Protein AF-A0AAV9L8B2-F1 (afdb_monomer_lite)

Structure (mmCIF, N/CA/C/O backbone):
data_AF-A0AAV9L8B2-F1
#
_entry.id   AF-A0AAV9L8B2-F1
#
loop_
_atom_site.group_PDB
_atom_site.id
_atom_site.type_symbol
_atom_site.label_atom_id
_atom_site.label_alt_id
_atom_site.label_comp_id
_atom_site.label_asym_id
_atom_site.label_entity_id
_atom_site.label_seq_id
_atom_site.pdbx_PDB_ins_code
_atom_site.Cartn_x
_atom_site.Cartn_y
_atom_site.Cartn_z
_atom_site.occupancy
_atom_site.B_iso_or_equiv
_atom_site.auth_seq_id
_atom_site.auth_comp_id
_atom_site.auth_asym_id
_atom_site.auth_atom_id
_atom_site.pdbx_PDB_model_num
ATOM 1 N N . MET A 1 1 ? -15.724 -10.715 9.600 1.00 85.44 1 MET A N 1
ATOM 2 C CA . MET A 1 1 ? -14.294 -11.063 9.743 1.00 85.44 1 MET A CA 1
ATOM 3 C C . MET A 1 1 ? -13.514 -10.051 8.932 1.00 85.44 1 MET A C 1
ATOM 5 O O . MET A 1 1 ? -13.762 -9.951 7.734 1.00 85.44 1 MET A O 1
ATOM 9 N N . SER A 1 2 ? -12.649 -9.278 9.576 1.00 89.75 2 SER A N 1
ATOM 10 C CA . SER A 1 2 ? -11.799 -8.299 8.893 1.00 89.75 2 SER A CA 1
ATOM 11 C C . SER A 1 2 ? -10.625 -9.021 8.235 1.00 89.75 2 SER A C 1
ATOM 13 O O . SER A 1 2 ? -10.017 -9.887 8.867 1.00 89.75 2 SER A O 1
ATOM 15 N N . TRP A 1 3 ? -10.326 -8.701 6.976 1.00 88.88 3 TRP A N 1
ATOM 16 C CA . TRP A 1 3 ? -9.207 -9.298 6.249 1.00 88.88 3 TRP A CA 1
ATOM 17 C C . TRP A 1 3 ? -8.462 -8.274 5.398 1.00 88.88 3 TRP A C 1
ATOM 19 O O . TRP A 1 3 ? -8.999 -7.242 5.000 1.00 88.88 3 TRP A O 1
ATOM 29 N N . MET A 1 4 ? -7.207 -8.612 5.120 1.00 87.75 4 MET A N 1
ATOM 30 C CA . MET A 1 4 ? -6.296 -7.874 4.263 1.00 87.75 4 MET A CA 1
ATOM 31 C C . MET A 1 4 ? -5.513 -8.860 3.409 1.00 87.75 4 MET A C 1
ATOM 33 O O . MET A 1 4 ? -5.041 -9.876 3.917 1.00 87.75 4 MET A O 1
ATOM 37 N N . VAL A 1 5 ? -5.341 -8.530 2.135 1.00 85.62 5 VAL A N 1
ATOM 38 C CA . VAL A 1 5 ? -4.461 -9.245 1.212 1.00 85.62 5 VAL A CA 1
ATOM 39 C C . VAL A 1 5 ? -3.517 -8.224 0.596 1.00 85.62 5 VAL A C 1
ATOM 41 O O . VAL A 1 5 ? -3.969 -7.290 -0.059 1.00 85.62 5 VAL A O 1
ATOM 44 N N . GLY A 1 6 ? -2.217 -8.388 0.830 1.00 84.25 6 GLY A N 1
ATOM 45 C CA . GLY A 1 6 ? -1.168 -7.559 0.242 1.00 84.25 6 GLY A CA 1
ATOM 46 C C . GLY A 1 6 ? -0.139 -8.432 -0.459 1.00 84.25 6 GLY A C 1
ATOM 47 O O . GLY A 1 6 ? 0.238 -9.471 0.085 1.00 84.25 6 GLY A O 1
ATOM 48 N N . GLY A 1 7 ? 0.301 -8.041 -1.653 1.00 78.19 7 GLY A N 1
ATOM 49 C CA . GLY A 1 7 ? 1.264 -8.845 -2.397 1.00 78.19 7 GLY A CA 1
ATOM 50 C C . GLY A 1 7 ? 1.642 -8.297 -3.763 1.00 78.19 7 GLY A C 1
ATOM 51 O O . GLY A 1 7 ? 1.128 -7.270 -4.217 1.00 78.19 7 GLY A O 1
ATOM 52 N N . ASP A 1 8 ? 2.584 -9.009 -4.370 1.00 74.12 8 ASP A N 1
ATOM 53 C CA . ASP A 1 8 ? 2.942 -8.869 -5.770 1.00 74.12 8 ASP A CA 1
ATOM 54 C C . ASP A 1 8 ? 1.958 -9.700 -6.592 1.00 74.12 8 ASP A C 1
ATOM 56 O O . ASP A 1 8 ? 1.799 -10.900 -6.356 1.00 74.12 8 ASP A O 1
ATOM 60 N N . PHE A 1 9 ? 1.243 -9.050 -7.504 1.00 73.69 9 PHE A N 1
ATOM 61 C CA . PHE A 1 9 ? 0.261 -9.716 -8.355 1.00 73.69 9 PHE A CA 1
ATOM 62 C C . PHE A 1 9 ? 0.875 -10.184 -9.680 1.00 73.69 9 PHE A C 1
ATOM 64 O O . PHE A 1 9 ? 0.121 -10.632 -10.544 1.00 73.69 9 PHE A O 1
ATOM 71 N N . ASN A 1 10 ? 2.210 -10.109 -9.825 1.00 68.31 10 ASN A N 1
ATOM 72 C CA . ASN A 1 10 ? 2.958 -10.485 -11.027 1.00 68.31 10 ASN A CA 1
ATOM 73 C C . ASN A 1 10 ? 2.335 -9.866 -12.281 1.00 68.31 10 ASN A C 1
ATOM 75 O O . ASN A 1 10 ? 1.984 -10.560 -13.240 1.00 68.31 10 ASN A O 1
ATOM 79 N N . VAL A 1 11 ? 2.087 -8.556 -12.230 1.00 70.56 11 VAL A N 1
ATOM 80 C CA . VAL A 1 11 ? 1.569 -7.852 -13.397 1.00 70.56 11 VAL A CA 1
ATOM 81 C C . VAL A 1 11 ? 2.716 -7.664 -14.370 1.00 70.56 11 VAL A C 1
ATOM 83 O O . VAL A 1 11 ? 3.736 -7.102 -13.999 1.00 70.56 11 VAL A O 1
ATOM 86 N N . ILE A 1 12 ? 2.517 -8.129 -15.602 1.00 70.06 12 ILE A N 1
ATOM 87 C CA . ILE A 1 12 ? 3.509 -8.055 -16.672 1.00 70.06 12 ILE A CA 1
ATOM 88 C C . ILE A 1 12 ? 3.820 -6.584 -16.968 1.00 70.06 12 ILE A C 1
ATOM 90 O O . ILE A 1 12 ? 2.928 -5.850 -17.400 1.00 70.06 12 ILE A O 1
ATOM 94 N N . LEU A 1 13 ? 5.071 -6.168 -16.752 1.00 69.00 13 LEU A N 1
ATOM 95 C CA . LEU A 1 13 ? 5.511 -4.767 -16.893 1.00 69.00 13 LEU A CA 1
ATOM 96 C C . LEU A 1 13 ? 6.196 -4.468 -18.226 1.00 69.00 13 LEU A C 1
ATOM 98 O O . LEU A 1 13 ? 6.717 -3.373 -18.436 1.00 69.00 13 LEU A O 1
ATOM 102 N N . GLY A 1 14 ? 6.215 -5.439 -19.130 1.00 65.94 14 GLY A N 1
ATOM 103 C CA . GLY A 1 14 ? 6.801 -5.274 -20.446 1.00 65.94 14 GLY A CA 1
ATOM 104 C C . GLY A 1 14 ? 6.625 -6.506 -21.315 1.00 65.94 14 GLY A C 1
ATOM 105 O O . GLY A 1 14 ? 6.404 -7.620 -20.835 1.00 65.94 14 GLY A O 1
ATOM 106 N N . ASP A 1 15 ? 6.757 -6.301 -22.622 1.00 69.69 15 ASP A N 1
ATOM 107 C CA . ASP A 1 15 ? 6.697 -7.386 -23.600 1.00 69.69 15 ASP A CA 1
ATOM 108 C C . ASP A 1 15 ? 7.847 -8.395 -23.416 1.00 69.69 15 ASP A C 1
ATOM 110 O O . ASP A 1 15 ? 7.689 -9.560 -23.772 1.00 69.69 15 ASP A O 1
ATOM 114 N N . GLU A 1 16 ? 8.980 -7.992 -22.822 1.00 72.50 16 GLU A N 1
ATOM 115 C CA . GLU A 1 16 ? 10.095 -8.902 -22.513 1.00 72.50 16 GLU A CA 1
ATOM 116 C C . GLU A 1 16 ? 9.782 -9.953 -21.436 1.00 72.50 16 GLU A C 1
ATOM 118 O O . GLU A 1 16 ? 10.299 -11.067 -21.502 1.00 72.50 16 GLU A O 1
ATOM 123 N N . GLU A 1 17 ? 8.931 -9.628 -20.461 1.00 69.38 17 GLU A N 1
ATOM 124 C CA . GLU A 1 17 ? 8.483 -10.561 -19.417 1.00 69.38 17 GLU A CA 1
ATOM 125 C C . GLU A 1 17 ? 7.409 -11.520 -19.963 1.00 69.38 17 GLU A C 1
ATOM 127 O O . GLU A 1 17 ? 7.188 -12.630 -19.468 1.00 69.38 17 GLU A O 1
ATOM 132 N N . LYS A 1 18 ? 6.738 -11.101 -21.034 1.00 74.56 18 LYS A N 1
ATOM 133 C CA . LYS A 1 18 ? 5.592 -11.792 -21.593 1.00 74.56 18 LYS A CA 1
ATOM 134 C C . LYS A 1 18 ? 6.000 -13.010 -22.418 1.00 74.56 18 LYS A C 1
ATOM 136 O O . LYS A 1 18 ? 6.562 -12.911 -23.505 1.00 74.56 18 LYS A O 1
ATOM 141 N N . ILE A 1 19 ? 5.575 -14.191 -21.981 1.00 79.12 19 ILE A N 1
ATOM 142 C CA . ILE A 1 19 ? 5.688 -15.428 -22.768 1.00 79.12 19 ILE A CA 1
ATOM 143 C C . ILE A 1 19 ? 4.480 -15.526 -23.729 1.00 79.12 19 ILE A C 1
ATOM 145 O O . ILE A 1 19 ? 3.585 -16.353 -23.559 1.00 79.12 19 ILE A O 1
ATOM 149 N N . GLY A 1 20 ? 4.440 -14.641 -24.736 1.00 78.38 20 GLY A N 1
ATOM 150 C CA . GLY A 1 20 ? 3.408 -14.581 -25.790 1.00 78.38 20 GLY A CA 1
ATOM 151 C C . GLY A 1 20 ? 2.113 -13.815 -25.440 1.00 78.38 20 GLY A C 1
ATOM 152 O O . GLY A 1 20 ? 1.842 -13.492 -24.291 1.00 78.38 20 GLY A O 1
ATOM 153 N N . GLY A 1 21 ? 1.275 -13.512 -26.443 1.00 77.75 21 GLY A N 1
ATOM 154 C CA . GLY A 1 21 ? 0.010 -12.762 -26.295 1.00 77.75 21 GLY A CA 1
ATOM 155 C C . GLY A 1 21 ? 0.032 -11.379 -26.967 1.00 77.75 21 GLY A C 1
ATOM 156 O O . GLY A 1 21 ? 0.901 -11.112 -27.790 1.00 77.75 21 GLY A O 1
ATOM 157 N N . LEU A 1 22 ? -0.952 -10.520 -26.664 1.00 76.81 22 LEU A N 1
ATOM 158 C CA . LEU A 1 22 ? -1.038 -9.158 -27.225 1.00 76.81 22 LEU A CA 1
ATOM 159 C C . LEU A 1 22 ? 0.072 -8.238 -26.678 1.00 76.81 22 LEU A C 1
ATOM 161 O O . LEU A 1 22 ? 0.473 -8.453 -25.532 1.00 76.81 22 LEU A O 1
ATOM 165 N N . PRO A 1 23 ? 0.522 -7.221 -27.436 1.00 74.12 23 PRO A N 1
ATOM 166 C CA . PRO A 1 23 ? 1.450 -6.207 -26.933 1.00 74.12 23 PRO A CA 1
ATOM 167 C C . PRO A 1 23 ? 0.903 -5.549 -25.667 1.00 74.12 23 PRO A C 1
ATOM 169 O O . PRO A 1 23 ? -0.305 -5.323 -25.571 1.00 74.12 23 PRO A O 1
ATOM 172 N N . VAL A 1 24 ? 1.781 -5.274 -24.713 1.00 68.06 24 VAL A N 1
ATOM 173 C CA . VAL A 1 24 ? 1.458 -4.621 -23.446 1.00 68.06 24 VAL A CA 1
ATOM 174 C C . VAL A 1 24 ? 1.859 -3.152 -23.544 1.00 68.06 24 VAL A C 1
ATOM 176 O O . VAL A 1 24 ? 3.018 -2.827 -23.801 1.00 68.06 24 VAL A O 1
ATOM 179 N N . TYR A 1 25 ? 0.906 -2.241 -23.358 1.00 75.19 25 TYR A N 1
ATOM 180 C CA . TYR A 1 25 ? 1.184 -0.810 -23.456 1.00 75.19 25 TYR A CA 1
ATOM 181 C C . TYR A 1 25 ? 1.528 -0.211 -22.082 1.00 75.19 25 TYR A C 1
ATOM 183 O O . TYR A 1 25 ? 0.854 -0.539 -21.111 1.00 75.19 25 TYR A O 1
ATOM 191 N N . PRO A 1 26 ? 2.485 0.737 -21.983 1.00 69.94 26 PRO A N 1
ATOM 192 C CA . PRO A 1 26 ? 2.905 1.369 -20.720 1.00 69.94 26 PRO A CA 1
ATOM 193 C C . PRO A 1 26 ? 1.770 1.803 -19.789 1.00 69.94 26 PRO A C 1
ATOM 195 O O . PRO A 1 26 ? 1.742 1.451 -18.614 1.00 69.94 26 PRO A O 1
ATOM 198 N N . HIS A 1 27 ? 0.757 2.469 -20.339 1.00 67.94 27 HIS A N 1
ATOM 199 C CA . HIS A 1 27 ? -0.404 2.926 -19.573 1.00 67.94 27 HIS A CA 1
ATOM 200 C C . HIS A 1 27 ? -1.266 1.797 -18.969 1.00 67.94 27 HIS A C 1
ATOM 202 O O . HIS A 1 27 ? -2.064 2.061 -18.076 1.00 67.94 27 HIS A O 1
ATOM 208 N N . GLU A 1 28 ? -1.141 0.557 -19.450 1.00 64.50 28 GLU A N 1
ATOM 209 C CA . GLU A 1 28 ? -1.877 -0.601 -18.931 1.00 64.50 28 GLU A CA 1
ATOM 210 C C . GLU A 1 28 ? -1.211 -1.205 -17.690 1.00 64.50 28 GLU A C 1
ATOM 212 O O . GLU A 1 28 ? -1.885 -1.896 -16.927 1.00 64.50 28 GLU A O 1
ATOM 217 N N . TYR A 1 29 ? 0.084 -0.944 -17.468 1.00 62.06 29 TYR A N 1
ATOM 218 C CA . TYR A 1 29 ? 0.840 -1.541 -16.366 1.00 62.06 29 TYR A CA 1
ATOM 219 C C . TYR A 1 29 ? 1.563 -0.548 -15.455 1.00 62.06 29 TYR A C 1
ATOM 221 O O . TYR A 1 29 ? 1.964 -0.949 -14.369 1.00 62.06 29 TYR A O 1
ATOM 229 N N . GLU A 1 30 ? 1.705 0.731 -15.809 1.00 64.69 30 GLU A N 1
ATOM 230 C CA . GLU A 1 30 ? 2.332 1.740 -14.935 1.00 64.69 30 GLU A CA 1
ATOM 231 C C . GLU A 1 30 ? 1.644 1.828 -13.555 1.00 64.69 30 GLU A C 1
ATOM 233 O O . GLU A 1 30 ? 2.317 1.813 -12.525 1.00 64.69 30 GLU A O 1
ATOM 238 N N . ASP A 1 31 ? 0.307 1.781 -13.520 1.00 58.12 31 ASP A N 1
ATOM 239 C CA . ASP A 1 31 ? -0.499 1.731 -12.283 1.00 58.12 31 ASP A CA 1
ATOM 240 C C . ASP A 1 31 ? -0.504 0.342 -11.606 1.00 58.12 31 ASP A C 1
ATOM 242 O O . ASP A 1 31 ? -1.039 0.143 -10.507 1.00 58.12 31 ASP A O 1
ATOM 246 N N . PHE A 1 32 ? 0.038 -0.668 -12.283 1.00 57.16 32 PHE A N 1
ATOM 247 C CA . PHE A 1 32 ?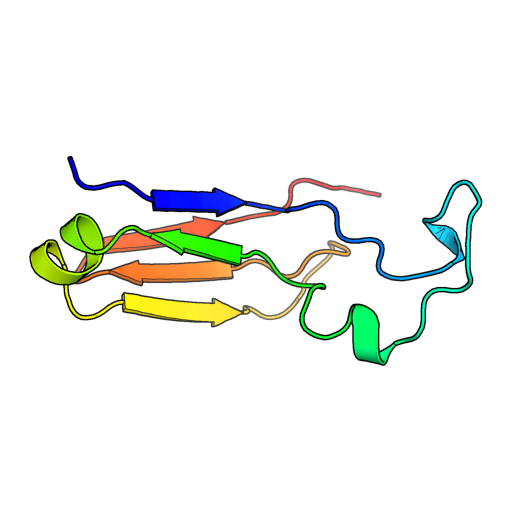 0.063 -2.061 -11.844 1.00 57.16 32 PHE A CA 1
ATOM 248 C C . 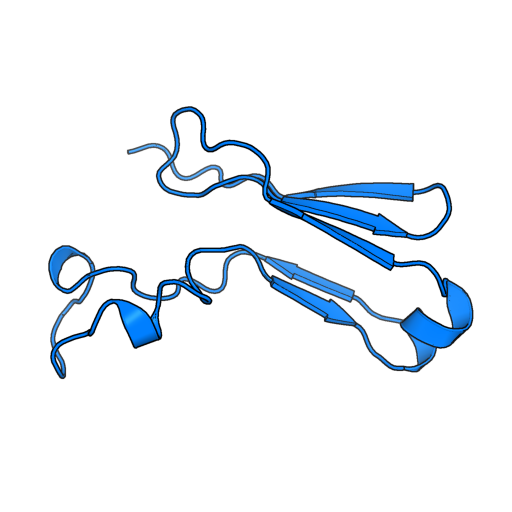PHE A 1 32 ? 1.477 -2.562 -11.515 1.00 57.16 32 PHE A C 1
ATOM 250 O O . PHE A 1 32 ? 1.600 -3.635 -10.933 1.00 57.16 32 PHE A O 1
ATOM 257 N N . ALA A 1 33 ? 2.513 -1.763 -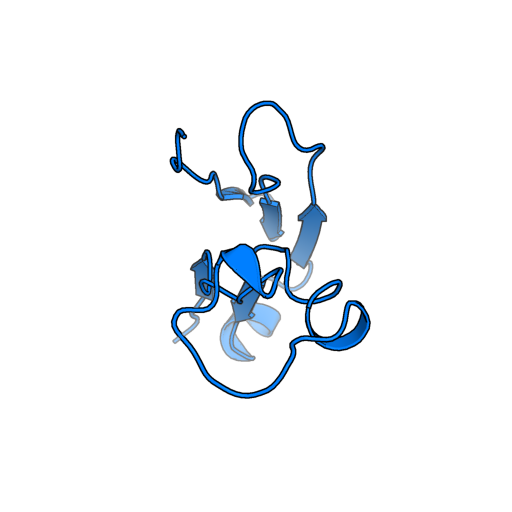11.785 1.00 58.19 33 ALA A N 1
ATOM 258 C CA . ALA A 1 33 ? 3.929 -2.010 -11.490 1.00 58.19 33 ALA A CA 1
ATOM 259 C C . ALA A 1 33 ? 4.268 -2.067 -9.996 1.00 58.19 33 ALA A C 1
ATOM 261 O O . ALA A 1 33 ? 5.433 -2.068 -9.599 1.00 58.19 33 ALA A O 1
ATOM 262 N N . LEU A 1 34 ? 3.243 -2.057 -9.154 1.00 65.81 34 LEU A N 1
ATOM 263 C CA . LEU A 1 34 ? 3.329 -1.778 -7.744 1.00 65.81 34 LEU A CA 1
ATOM 264 C C . LEU A 1 34 ? 2.531 -2.820 -6.966 1.00 65.81 34 LEU A C 1
ATOM 266 O O . LEU A 1 34 ? 1.469 -3.275 -7.398 1.00 65.81 34 LEU A O 1
ATOM 270 N N . TYR A 1 35 ? 3.040 -3.161 -5.784 1.00 71.00 35 TYR A N 1
ATOM 271 C CA . TYR A 1 35 ? 2.316 -3.942 -4.790 1.00 71.00 35 TYR A CA 1
ATOM 272 C C . TYR A 1 35 ? 0.917 -3.377 -4.569 1.00 71.00 35 TYR A C 1
ATOM 274 O O . TYR A 1 35 ? 0.718 -2.165 -4.491 1.00 71.00 35 TYR A O 1
ATOM 282 N N . ARG A 1 36 ? -0.059 -4.266 -4.403 1.00 77.75 36 ARG A N 1
ATOM 283 C CA . ARG A 1 36 ? -1.42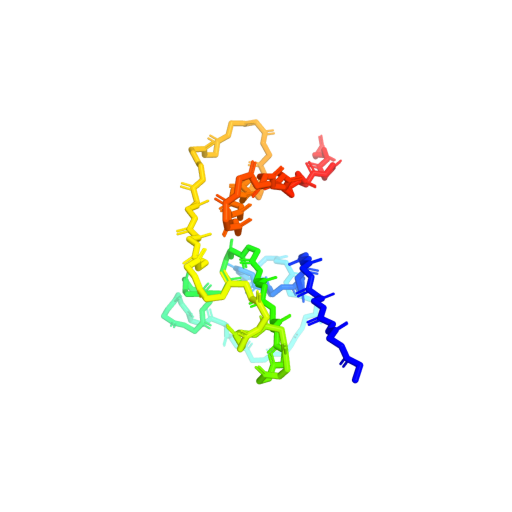9 -3.861 -4.080 1.00 77.75 36 ARG A CA 1
ATOM 284 C C . ARG A 1 36 ? -1.830 -4.417 -2.738 1.00 77.75 36 ARG A C 1
ATOM 286 O O . ARG A 1 36 ? -1.420 -5.511 -2.355 1.00 77.75 36 ARG A O 1
ATOM 293 N N . VAL A 1 37 ? -2.657 -3.649 -2.043 1.00 84.31 37 VAL A N 1
ATOM 294 C CA . VAL A 1 37 ? -3.299 -4.063 -0.803 1.00 84.31 37 VAL A CA 1
ATOM 295 C C . VAL A 1 37 ? -4.800 -3.943 -1.006 1.00 84.31 37 VAL A C 1
ATOM 297 O O . VAL A 1 37 ? -5.300 -2.889 -1.391 1.00 84.31 37 VAL A O 1
ATOM 300 N N . VAL A 1 38 ? -5.511 -5.038 -0.764 1.00 86.94 38 VAL A N 1
ATOM 301 C CA . VAL A 1 38 ? -6.970 -5.106 -0.796 1.00 86.94 38 VAL A CA 1
ATOM 302 C C . VAL A 1 38 ? -7.455 -5.439 0.604 1.00 86.94 38 VAL A C 1
ATOM 304 O O . VAL A 1 38 ? -6.911 -6.314 1.279 1.00 86.94 38 VAL A O 1
ATOM 307 N N . VAL A 1 39 ? -8.492 -4.737 1.036 1.00 88.88 39 VAL A N 1
ATOM 308 C CA . VAL A 1 39 ? -9.125 -4.896 2.344 1.00 88.88 39 VAL A CA 1
ATOM 309 C C . VAL A 1 39 ? -10.634 -4.981 2.158 1.00 88.88 39 VAL A C 1
ATOM 311 O O . VAL A 1 39 ? -11.155 -4.484 1.161 1.00 88.88 39 VAL A O 1
ATOM 314 N N . ASN A 1 40 ? -11.346 -5.600 3.099 1.00 91.31 40 ASN A N 1
ATOM 315 C CA . ASN A 1 40 ? -12.808 -5.525 3.120 1.00 91.31 40 ASN A CA 1
ATOM 316 C C . ASN A 1 40 ? -13.334 -4.358 3.959 1.00 91.31 40 ASN A C 1
ATOM 318 O O . ASN A 1 40 ? -12.624 -3.799 4.791 1.00 91.31 40 ASN A O 1
ATOM 322 N N . ASP A 1 41 ? -14.624 -4.066 3.806 1.00 90.69 41 ASP A N 1
ATOM 323 C CA . ASP A 1 41 ? -15.312 -2.999 4.543 1.00 90.69 41 ASP A CA 1
ATOM 324 C C . ASP A 1 41 ? -15.169 -3.161 6.064 1.00 90.69 41 ASP A C 1
ATOM 326 O O . ASP A 1 41 ? -14.818 -2.219 6.764 1.00 90.69 41 ASP A O 1
ATOM 330 N N . SER A 1 42 ? -15.301 -4.394 6.570 1.00 91.75 42 SER A N 1
ATOM 331 C CA . SER A 1 42 ? -15.093 -4.721 7.991 1.00 91.75 42 SER A 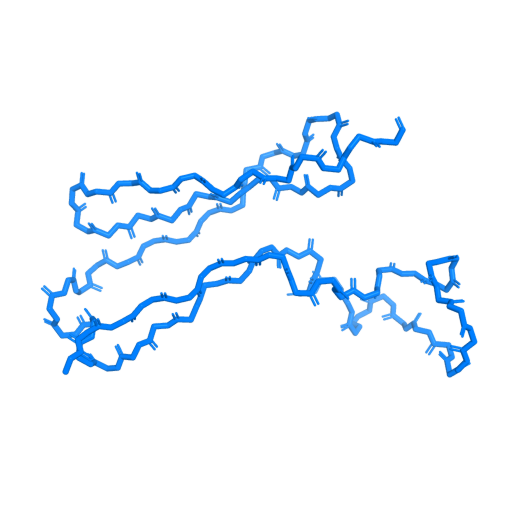CA 1
ATOM 332 C C . SER A 1 42 ? -13.698 -4.318 8.495 1.00 91.75 42 SER A C 1
ATOM 334 O O . SER A 1 42 ? -13.545 -3.964 9.664 1.00 91.75 42 SER A O 1
ATOM 336 N N . PHE A 1 43 ? -12.664 -4.389 7.649 1.00 89.75 43 PHE A N 1
ATOM 337 C CA . PHE A 1 43 ? -11.314 -3.938 7.986 1.00 89.75 43 PHE A CA 1
ATOM 338 C C . PHE A 1 43 ? -11.238 -2.408 8.034 1.00 89.75 43 PHE A C 1
ATOM 340 O O . PHE A 1 43 ? -10.712 -1.858 9.002 1.00 89.75 43 PHE A O 1
ATOM 347 N N . LEU A 1 44 ? -11.811 -1.723 7.040 1.00 86.19 44 LEU A N 1
ATOM 348 C CA . LEU A 1 44 ? -11.860 -0.258 6.999 1.00 86.19 44 LEU A CA 1
ATOM 349 C C . LEU A 1 44 ? -12.627 0.322 8.191 1.00 86.19 44 LEU A C 1
ATOM 351 O O . LEU A 1 44 ? -12.163 1.274 8.806 1.00 86.19 44 LEU A O 1
ATOM 355 N N . GLU A 1 45 ? -13.746 -0.280 8.581 1.00 88.25 45 GLU A N 1
ATOM 356 C CA . GLU A 1 45 ? -14.510 0.139 9.762 1.00 88.25 45 GLU A CA 1
ATOM 357 C C . GLU A 1 45 ? -13.730 -0.065 11.069 1.00 88.25 45 GLU A C 1
ATOM 359 O O . GLU A 1 45 ? -13.843 0.738 11.994 1.00 88.25 45 GLU A O 1
ATOM 364 N N . SER A 1 46 ? -12.917 -1.125 11.147 1.00 85.56 46 SER A N 1
ATOM 365 C CA . SER A 1 46 ? -12.160 -1.466 12.360 1.00 85.56 46 SER A CA 1
ATOM 366 C C . SER A 1 46 ? -10.929 -0.585 12.563 1.00 85.56 46 SER A C 1
ATOM 368 O O . SER A 1 46 ? -10.563 -0.297 13.703 1.00 85.56 46 SER A O 1
ATOM 370 N N . TYR A 1 47 ? -10.263 -0.191 11.476 1.00 81.62 47 TYR A N 1
ATOM 371 C CA . TYR A 1 47 ? -8.958 0.467 11.554 1.00 81.62 47 TYR A CA 1
ATOM 372 C C . TYR A 1 47 ? -8.889 1.846 10.890 1.00 81.62 47 TYR A C 1
ATOM 374 O O . TYR A 1 47 ? -7.939 2.590 11.141 1.00 81.62 47 TYR A O 1
ATOM 382 N N . GLY A 1 48 ? -9.906 2.218 10.110 1.00 75.31 48 GLY A N 1
ATOM 383 C CA . GLY A 1 48 ? -10.129 3.553 9.562 1.00 75.31 48 GLY A CA 1
ATOM 384 C C . GLY A 1 48 ? -8.980 4.069 8.703 1.00 75.31 48 GLY A C 1
ATOM 385 O O . GLY A 1 48 ? -8.947 3.864 7.493 1.00 75.31 48 GLY A O 1
ATOM 386 N N . ASN A 1 49 ? -8.047 4.778 9.344 1.00 79.31 49 ASN A N 1
ATOM 387 C CA . ASN A 1 49 ? -6.929 5.458 8.701 1.00 79.31 49 ASN A CA 1
ATOM 388 C C . ASN A 1 49 ? -5.898 4.454 8.180 1.00 79.31 49 ASN A C 1
ATOM 390 O O . ASN A 1 49 ? -4.990 4.036 8.907 1.00 79.31 49 ASN A O 1
ATOM 394 N N . THR A 1 50 ? -6.030 4.115 6.900 1.00 86.69 50 THR A N 1
ATOM 395 C CA . THR A 1 50 ? -5.039 3.348 6.150 1.00 86.69 50 THR A CA 1
ATOM 396 C C . THR A 1 50 ? -4.229 4.258 5.232 1.00 86.69 50 THR A C 1
ATOM 398 O O . THR A 1 50 ? -4.807 5.067 4.506 1.00 86.69 50 THR A O 1
ATOM 401 N N . GLY A 1 51 ? -2.907 4.117 5.232 1.00 85.69 51 GLY A N 1
ATOM 402 C CA . GLY A 1 51 ? -2.004 4.797 4.308 1.00 85.69 51 GLY A CA 1
ATOM 403 C C . GLY A 1 51 ? -1.264 3.800 3.425 1.00 85.69 51 GLY A C 1
ATOM 404 O O . GLY A 1 51 ? -0.879 2.723 3.878 1.00 85.69 51 GLY A O 1
ATOM 405 N N . LEU A 1 52 ? -1.052 4.171 2.163 1.00 85.00 52 LEU A N 1
ATOM 406 C CA . LEU A 1 52 ? -0.283 3.391 1.199 1.00 85.00 52 LEU A CA 1
ATOM 407 C C . LEU A 1 52 ? 0.820 4.276 0.621 1.00 85.00 52 LEU A C 1
ATOM 409 O O . LEU A 1 52 ? 0.532 5.340 0.072 1.00 85.00 52 LEU A O 1
ATOM 413 N N . GLN A 1 53 ? 2.073 3.846 0.741 1.00 83.56 53 GLN A N 1
ATOM 414 C CA . GLN A 1 53 ? 3.215 4.549 0.169 1.00 83.56 53 GLN A CA 1
ATOM 415 C C . GLN A 1 53 ? 4.138 3.572 -0.552 1.00 83.56 53 GLN A C 1
ATOM 417 O O . GLN A 1 53 ? 4.609 2.592 0.022 1.00 83.56 53 GLN A O 1
ATOM 422 N N . HIS A 1 54 ? 4.453 3.895 -1.801 1.00 79.19 54 HIS A N 1
ATOM 423 C CA . HIS A 1 54 ? 5.521 3.241 -2.543 1.00 79.19 54 HIS A CA 1
ATOM 424 C C . HIS A 1 54 ? 6.853 3.853 -2.125 1.00 79.19 54 HIS A C 1
ATOM 426 O O . HIS A 1 54 ? 7.027 5.074 -2.157 1.00 79.19 54 HIS A O 1
ATOM 432 N N . LEU A 1 55 ? 7.773 3.006 -1.680 1.00 79.06 55 LEU A N 1
ATOM 433 C CA . LEU A 1 55 ? 9.119 3.417 -1.319 1.00 79.06 55 LEU A CA 1
ATOM 434 C C . LEU A 1 55 ? 10.009 3.430 -2.564 1.00 79.06 55 LEU A C 1
ATOM 436 O O . LEU A 1 55 ? 9.717 2.786 -3.572 1.00 79.06 55 LEU A O 1
ATOM 440 N N . SER A 1 56 ? 11.117 4.166 -2.494 1.00 77.38 56 SER A N 1
ATOM 441 C CA . SER A 1 56 ? 12.089 4.212 -3.585 1.00 77.38 56 SER A CA 1
ATOM 442 C C . SER A 1 56 ? 12.609 2.812 -3.912 1.00 77.38 56 SER A C 1
ATOM 444 O O . SER A 1 56 ? 13.039 2.072 -3.028 1.00 77.38 56 SER A O 1
ATOM 446 N N . ARG A 1 57 ? 12.611 2.468 -5.199 1.00 70.50 57 ARG A N 1
ATOM 447 C CA . ARG A 1 57 ? 13.158 1.209 -5.705 1.00 70.50 57 ARG A CA 1
ATOM 448 C C . ARG A 1 57 ? 14.679 1.172 -5.508 1.00 70.50 57 ARG A C 1
ATOM 450 O O . ARG A 1 57 ? 15.388 1.996 -6.084 1.00 70.50 57 ARG A O 1
ATOM 457 N N . THR A 1 58 ? 15.186 0.220 -4.722 1.00 63.00 58 THR A N 1
ATOM 458 C CA . THR A 1 58 ? 16.630 0.036 -4.491 1.00 63.00 58 THR A CA 1
ATOM 459 C C . THR A 1 58 ? 17.044 -1.415 -4.734 1.00 63.00 58 THR A C 1
ATOM 461 O O . THR A 1 58 ? 16.831 -2.268 -3.878 1.00 63.00 58 THR A O 1
ATOM 464 N N . GLY A 1 59 ? 17.6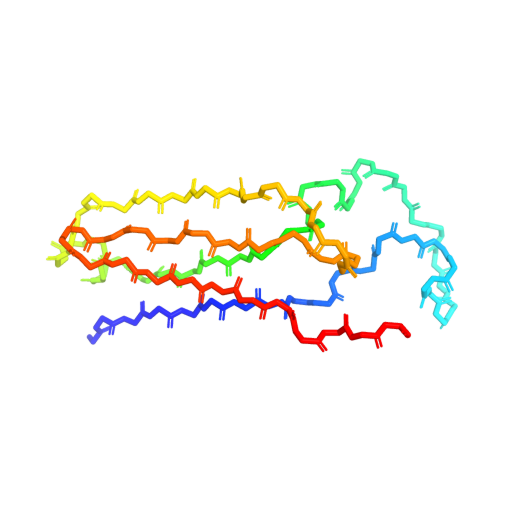59 -1.700 -5.885 1.00 63.88 59 GLY A N 1
ATOM 465 C CA . GLY A 1 59 ? 18.316 -2.988 -6.157 1.00 63.88 59 GLY A CA 1
ATOM 466 C C . GLY A 1 59 ? 17.421 -4.168 -6.576 1.00 63.88 59 GLY A C 1
ATOM 467 O O . GLY A 1 59 ? 17.975 -5.188 -6.962 1.00 63.88 59 GLY A O 1
ATOM 468 N N . SER A 1 60 ? 16.090 -4.034 -6.552 1.00 70.50 60 SER A N 1
ATOM 469 C CA . SER A 1 60 ? 15.116 -4.975 -7.147 1.00 70.50 60 SER A CA 1
ATOM 470 C C . SER A 1 60 ? 14.358 -4.275 -8.286 1.00 70.50 60 SER A C 1
ATOM 472 O O . SER A 1 60 ? 14.270 -3.045 -8.305 1.00 70.50 60 SER A O 1
ATOM 474 N N . ASP A 1 61 ? 13.831 -5.034 -9.246 1.00 65.69 61 ASP A N 1
ATOM 475 C CA . ASP A 1 61 ? 12.810 -4.595 -10.215 1.00 65.69 61 ASP A CA 1
ATOM 476 C C . ASP A 1 61 ? 11.536 -4.082 -9.557 1.00 65.69 61 ASP A C 1
ATOM 478 O O . ASP A 1 61 ? 10.905 -3.166 -10.093 1.00 65.69 61 ASP A O 1
ATOM 482 N N . HIS A 1 62 ? 11.200 -4.610 -8.386 1.00 71.50 62 HIS A N 1
ATOM 483 C CA . HIS A 1 62 ? 10.014 -4.238 -7.638 1.00 71.50 62 HIS A CA 1
ATOM 484 C C . HIS A 1 62 ? 10.330 -3.171 -6.578 1.00 71.50 62 HIS A C 1
ATOM 486 O O . HIS A 1 62 ? 11.310 -3.248 -5.831 1.00 71.50 62 HIS A O 1
ATOM 492 N N . ALA A 1 63 ? 9.474 -2.149 -6.491 1.00 73.44 63 ALA A N 1
ATOM 493 C CA . ALA A 1 63 ? 9.555 -1.124 -5.454 1.00 73.44 63 ALA A CA 1
ATOM 494 C C . ALA A 1 63 ? 8.861 -1.610 -4.168 1.00 73.44 63 ALA A C 1
ATOM 496 O O . ALA A 1 63 ? 7.715 -2.050 -4.244 1.00 73.44 63 ALA A O 1
ATOM 497 N N . PRO A 1 64 ? 9.497 -1.529 -2.986 1.00 76.75 64 PRO A N 1
ATOM 498 C CA . PRO A 1 64 ? 8.866 -1.967 -1.747 1.00 76.75 64 PRO A CA 1
ATOM 499 C C . PRO A 1 64 ? 7.671 -1.083 -1.367 1.00 76.75 64 PRO A C 1
ATOM 501 O O . PRO A 1 64 ? 7.640 0.114 -1.667 1.00 76.75 64 PRO A O 1
ATOM 504 N N . LEU A 1 65 ? 6.691 -1.666 -0.673 1.00 84.75 65 LEU A N 1
ATOM 505 C CA . LEU A 1 65 ? 5.459 -0.978 -0.282 1.00 84.75 65 LEU A CA 1
ATOM 506 C C . LEU A 1 65 ? 5.318 -0.871 1.232 1.00 84.75 65 LEU A C 1
ATOM 508 O O . LEU A 1 65 ? 5.454 -1.850 1.964 1.00 84.75 65 LEU A O 1
ATOM 512 N N . LEU A 1 66 ? 5.006 0.339 1.684 1.00 85.19 66 LEU A N 1
ATOM 513 C CA . LEU A 1 66 ? 4.683 0.664 3.060 1.00 85.19 66 LEU A CA 1
ATOM 514 C C . LEU A 1 66 ? 3.166 0.802 3.193 1.00 85.19 66 LEU A C 1
ATOM 516 O O . LEU A 1 66 ? 2.557 1.688 2.591 1.00 85.19 66 LEU A O 1
ATOM 520 N N . PHE A 1 67 ? 2.564 -0.058 4.004 1.00 87.62 67 PHE A N 1
ATOM 521 C CA . PHE A 1 67 ? 1.152 0.027 4.347 1.00 87.62 67 PHE A CA 1
ATOM 522 C C . PHE A 1 67 ? 1.006 0.359 5.833 1.00 87.62 67 PHE A C 1
ATOM 524 O O . PHE A 1 67 ? 1.535 -0.348 6.692 1.00 87.62 67 PHE A O 1
ATOM 531 N N . THR A 1 68 ? 0.293 1.435 6.146 1.00 86.94 68 THR A N 1
ATOM 532 C CA . THR A 1 68 ? 0.047 1.891 7.517 1.00 86.94 68 THR A CA 1
ATOM 533 C C . THR A 1 68 ? -1.426 1.765 7.857 1.00 86.94 68 THR A C 1
ATOM 535 O O . THR A 1 68 ? -2.291 1.986 7.016 1.00 86.94 68 THR A O 1
ATOM 538 N N . CYS A 1 69 ? -1.721 1.384 9.095 1.00 86.62 69 CYS A N 1
ATOM 539 C CA . CYS A 1 69 ? -3.076 1.158 9.568 1.00 86.62 69 CYS A CA 1
ATOM 540 C C . CYS A 1 69 ? -3.132 1.410 11.077 1.00 86.62 69 CYS A C 1
ATOM 542 O O . CYS A 1 69 ? -2.648 0.609 11.883 1.00 86.62 69 CYS A O 1
ATOM 544 N N . GLY A 1 70 ? -3.672 2.565 11.468 1.00 82.81 70 GLY A N 1
ATOM 545 C CA . GLY A 1 70 ? -3.577 3.043 12.848 1.00 82.81 70 GLY A CA 1
ATOM 546 C C . GLY A 1 70 ? -2.116 3.239 13.284 1.00 82.81 70 GLY A C 1
ATOM 547 O O . GLY A 1 70 ? -1.408 4.065 12.716 1.00 82.81 70 GLY A O 1
ATOM 548 N N . VAL A 1 71 ? -1.667 2.486 14.296 1.00 78.38 71 VAL A N 1
ATOM 549 C CA . VAL A 1 71 ? -0.277 2.512 14.815 1.00 78.38 71 VAL A CA 1
ATOM 550 C C . VAL A 1 71 ? 0.601 1.377 14.278 1.00 78.38 71 VAL A C 1
ATOM 552 O O . VAL A 1 71 ? 1.757 1.251 14.679 1.00 78.38 71 VAL A O 1
ATOM 555 N N . VAL A 1 72 ? 0.054 0.525 13.409 1.00 78.94 72 VAL A N 1
ATOM 556 C CA . VAL A 1 72 ? 0.764 -0.624 12.844 1.00 78.94 72 VAL A CA 1
ATOM 557 C C . VAL A 1 72 ? 1.207 -0.296 11.425 1.00 78.94 72 VAL A C 1
ATOM 559 O O . VAL A 1 72 ? 0.439 0.246 10.628 1.00 78.94 72 VAL A O 1
ATOM 562 N N . THR A 1 73 ? 2.443 -0.667 11.109 1.00 81.38 73 THR A N 1
ATOM 563 C CA . THR A 1 73 ? 3.048 -0.472 9.794 1.00 81.38 73 THR A CA 1
ATOM 564 C C . THR A 1 73 ? 3.577 -1.802 9.284 1.00 81.38 73 THR A C 1
ATOM 566 O O . THR A 1 73 ? 4.316 -2.491 9.987 1.00 81.38 73 THR A O 1
ATOM 569 N N . PHE A 1 74 ? 3.216 -2.143 8.052 1.00 82.56 74 PHE A N 1
ATOM 570 C CA . PHE A 1 74 ? 3.670 -3.327 7.337 1.00 82.56 74 PHE A CA 1
ATOM 571 C C . PHE A 1 74 ? 4.551 -2.899 6.164 1.00 82.56 74 PHE A C 1
ATOM 573 O O . PHE A 1 74 ? 4.230 -1.942 5.457 1.00 82.56 74 PHE A O 1
ATOM 580 N N . ILE A 1 75 ? 5.656 -3.614 5.958 1.00 81.25 75 ILE A N 1
ATOM 581 C CA . ILE A 1 75 ? 6.522 -3.446 4.791 1.00 81.25 75 ILE A CA 1
ATOM 582 C C . ILE A 1 75 ? 6.401 -4.710 3.948 1.00 81.25 75 ILE A C 1
ATOM 584 O O . ILE A 1 75 ? 6.669 -5.808 4.436 1.00 81.25 75 ILE A O 1
ATOM 588 N N . PHE A 1 76 ? 6.024 -4.545 2.686 1.00 75.88 76 PHE A N 1
ATOM 589 C CA . PHE A 1 76 ? 6.035 -5.601 1.684 1.00 75.88 76 PHE A CA 1
ATOM 590 C C . PHE A 1 76 ? 7.298 -5.440 0.837 1.00 75.88 76 PHE A C 1
ATOM 592 O O . PHE A 1 76 ? 7.492 -4.413 0.183 1.00 75.88 76 PHE A O 1
ATOM 599 N N . LEU A 1 77 ? 8.181 -6.437 0.908 1.00 69.12 77 LEU A N 1
ATOM 600 C CA . LEU A 1 77 ? 9.423 -6.496 0.141 1.00 69.12 77 LEU A CA 1
ATOM 601 C C . LEU A 1 77 ? 9.283 -7.535 -0.973 1.00 69.12 77 LEU A C 1
ATOM 603 O O . LEU A 1 77 ? 8.783 -8.633 -0.717 1.00 69.12 77 LEU A O 1
ATOM 607 N N . SER A 1 78 ? 9.797 -7.222 -2.164 1.00 61.50 78 SER A N 1
ATOM 608 C CA . SER A 1 78 ? 10.123 -8.257 -3.146 1.00 61.50 78 SER A CA 1
ATOM 609 C C . SER A 1 78 ? 11.453 -8.877 -2.777 1.00 61.50 78 SER A C 1
ATOM 611 O O . SER A 1 78 ? 12.417 -8.157 -2.522 1.00 61.50 78 SER A O 1
ATOM 613 N N . LEU A 1 79 ? 11.516 -10.205 -2.763 1.00 56.31 79 LEU A N 1
ATOM 614 C CA . LEU A 1 79 ? 12.782 -10.933 -2.694 1.00 56.31 79 LEU A CA 1
ATOM 615 C C . LEU A 1 79 ? 13.277 -11.359 -4.083 1.00 56.31 79 LEU A C 1
ATOM 617 O O . LEU A 1 79 ? 14.210 -12.158 -4.159 1.00 56.31 79 LEU A O 1
ATOM 621 N N . SER A 1 80 ? 12.691 -10.842 -5.171 1.00 50.84 80 SER A N 1
ATOM 622 C CA . SER A 1 80 ? 13.174 -11.153 -6.516 1.00 50.84 80 SER A CA 1
ATOM 623 C C . SER A 1 80 ? 14.553 -10.518 -6.719 1.00 50.84 80 SER A C 1
ATOM 625 O O . SER A 1 80 ? 14.701 -9.303 -6.853 1.00 50.84 80 SER A O 1
ATOM 627 N N . SER A 1 81 ? 15.581 -11.360 -6.618 1.00 44.72 81 SER A N 1
ATOM 628 C CA . SER A 1 81 ? 16.948 -11.051 -7.030 1.00 44.72 81 SER A CA 1
ATOM 629 C C . SER A 1 81 ? 17.088 -11.541 -8.466 1.00 44.72 81 SER A C 1
ATOM 631 O O . SER A 1 81 ? 16.833 -12.722 -8.710 1.00 44.72 81 SER A O 1
ATOM 633 N N . TYR A 1 82 ? 17.469 -10.658 -9.390 1.00 48.06 82 TYR A N 1
ATOM 634 C CA . TYR A 1 82 ? 17.977 -11.082 -10.698 1.00 48.06 82 TYR A CA 1
ATOM 635 C C . TYR A 1 82 ? 19.347 -11.739 -10.562 1.00 48.06 82 TYR A C 1
ATOM 637 O O . TYR A 1 82 ? 20.152 -11.249 -9.734 1.00 48.06 82 TYR A O 1
#

Foldseek 3Di:
DKDKDKDQPPDDQAPVVDPDDDGDDNVNCVVVLAIDMDIDPVNCVVFVDKDKDFADDDQDSYTWIWIDTHPDIDIRDDPDHD

Sequence (82 aa):
MSWMVGGDFNVILGDEEKIGGLPVYPHEYEDFALYRVVVNDSFLESYGNTGLQHLSRTGSDHAPLLFTCGVVTFIFLSLSSY

Secondary structure (DSSP, 8-state):
---EEEE------STTT-SSSSPPPHHHHTTTSS-EEEE-HHHHHHH--EEEEEPPP-SSSSPPEEEEETTEEEEE------

Radius of gyration: 14.96 Å; chains: 1; bounding box: 34×21×42 Å

pLDDT: mean 75.6, std 10.54, range [44.72, 91.75]

InterPro domains:
  IPR036691 Endonuclease/exonuclease/phosphatase superfamily [SSF56219] (3-68)

Organism: NCBI:txid50273